Protein AF-A0A7K8G0G7-F1 (afdb_monomer_lite)

InterPro domains:
  IPR004046 Glutathione S-transferase, C-terminal [PF14497] (4-34)
  IPR010987 Glutathione S-transferase, C-terminal-like [PS50405] (1-38)
  IPR036282 Glutathione S-transferase, C-terminal domain superfamily [SSF47616] (2-37)

Foldseek 3Di:
DVCVVPVCPCVVPVPVVVVVVVQCPPPVNVLVPDVPND

Radius of gyration: 11.75 Å; chains: 1; bounding box: 23×24×28 Å

Sequence (38 aa):
MAEEFKPDILAKFPLLQSFKARISNIPTIKKFLQPGSQ

Secondary structure (DSSP, 8-state):
-HHHH-GGGGTT-HHHHHHHHHHHTSHHHHHHTSTT--

Structure (mmCIF, N/CA/C/O backbone):
data_AF-A0A7K8G0G7-F1
#
_entry.id   AF-A0A7K8G0G7-F1
#
loop_
_atom_site.group_PDB
_atom_site.id
_atom_site.type_symbol
_atom_site.label_atom_id
_atom_site.label_alt_id
_atom_site.label_comp_id
_atom_site.label_asym_id
_atom_site.label_entity_id
_atom_site.label_seq_id
_atom_site.pdbx_PDB_ins_code
_atom_site.Cartn_x
_atom_site.Cartn_y
_atom_site.Cartn_z
_atom_site.occupancy
_atom_site.B_iso_or_equiv
_atom_site.auth_seq_id
_atom_site.auth_comp_id
_atom_site.auth_asym_id
_atom_site.auth_atom_id
_atom_site.pdbx_PDB_model_num
ATOM 1 N N . MET A 1 1 ? 12.315 6.345 0.864 1.00 56.38 1 MET A N 1
ATOM 2 C CA . MET A 1 1 ? 13.476 6.656 0.003 1.00 56.38 1 MET A CA 1
ATOM 3 C C . MET A 1 1 ? 13.338 6.205 -1.454 1.00 56.38 1 MET A C 1
ATOM 5 O O . MET A 1 1 ? 13.500 7.046 -2.324 1.00 56.38 1 MET A O 1
ATOM 9 N N . ALA A 1 2 ? 13.012 4.944 -1.782 1.00 59.59 2 ALA A N 1
ATOM 10 C CA . ALA A 1 2 ? 12.923 4.520 -3.195 1.00 59.59 2 ALA A CA 1
ATOM 11 C C . ALA A 1 2 ? 11.809 5.231 -4.006 1.00 59.59 2 ALA A C 1
ATOM 13 O O . ALA A 1 2 ? 12.051 5.646 -5.137 1.00 59.59 2 ALA A O 1
ATOM 14 N N . GLU A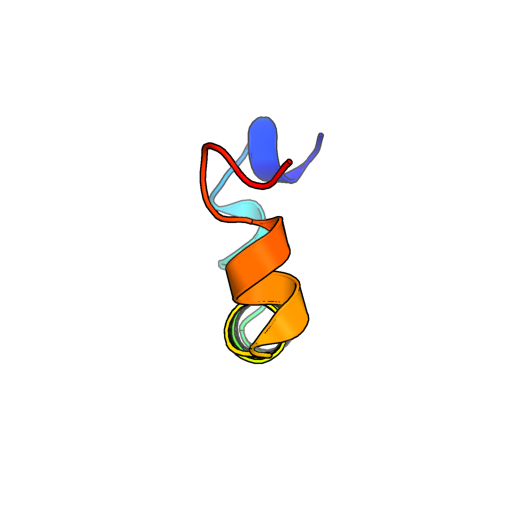 1 3 ? 10.624 5.442 -3.419 1.00 60.31 3 GLU A N 1
ATOM 15 C CA . GLU A 1 3 ? 9.534 6.229 -4.035 1.00 60.31 3 GLU A CA 1
ATOM 16 C C . GLU A 1 3 ? 9.831 7.734 -4.115 1.00 60.31 3 GLU A C 1
ATOM 18 O O . GLU A 1 3 ? 9.342 8.404 -5.019 1.00 60.31 3 GLU A O 1
ATOM 23 N N . GLU A 1 4 ? 10.645 8.265 -3.199 1.00 60.81 4 GLU A N 1
ATOM 24 C CA . GLU A 1 4 ? 11.046 9.682 -3.191 1.00 60.81 4 GLU A CA 1
ATOM 25 C C . GLU A 1 4 ? 12.054 9.985 -4.306 1.00 60.81 4 GLU A C 1
ATOM 27 O O . GLU A 1 4 ? 12.100 11.098 -4.818 1.00 60.81 4 GLU A O 1
ATOM 32 N N . PHE A 1 5 ? 12.841 8.981 -4.706 1.00 67.75 5 PHE A N 1
ATOM 33 C CA . PHE A 1 5 ? 13.834 9.105 -5.771 1.00 67.75 5 PHE A CA 1
ATOM 34 C C . PHE A 1 5 ? 13.256 8.788 -7.156 1.00 67.75 5 PHE A C 1
ATOM 36 O O . PHE A 1 5 ? 13.665 9.383 -8.153 1.00 67.75 5 PHE A O 1
ATOM 43 N N . LYS A 1 6 ? 12.297 7.853 -7.233 1.00 69.44 6 LYS A N 1
ATOM 44 C CA . LYS A 1 6 ? 11.559 7.510 -8.455 1.00 69.44 6 LYS A CA 1
ATOM 45 C C . LYS A 1 6 ? 10.074 7.294 -8.137 1.00 69.44 6 LYS A C 1
ATOM 47 O O . LYS A 1 6 ? 9.708 6.190 -7.730 1.00 69.44 6 LYS A O 1
ATOM 52 N N . PRO A 1 7 ? 9.198 8.278 -8.411 1.00 67.56 7 PRO A N 1
ATOM 53 C CA . PRO A 1 7 ? 7.757 8.129 -8.183 1.00 67.56 7 PRO A CA 1
ATOM 54 C C . PRO A 1 7 ? 7.130 7.032 -9.062 1.00 67.56 7 PRO A C 1
ATOM 56 O O . PRO A 1 7 ? 6.099 6.463 -8.716 1.00 67.56 7 PRO A O 1
ATOM 59 N N . ASP A 1 8 ? 7.792 6.680 -10.167 1.00 72.81 8 ASP A N 1
ATOM 60 C CA . ASP A 1 8 ? 7.332 5.681 -11.136 1.00 72.81 8 ASP A CA 1
ATOM 61 C C . ASP A 1 8 ? 7.659 4.229 -10.737 1.00 72.81 8 ASP A C 1
ATOM 63 O O . ASP A 1 8 ? 7.257 3.277 -11.402 1.00 72.81 8 ASP A O 1
ATOM 67 N N . ILE A 1 9 ? 8.394 4.009 -9.639 1.00 79.56 9 ILE A N 1
ATOM 68 C CA . ILE A 1 9 ? 8.841 2.656 -9.274 1.00 79.56 9 ILE A CA 1
ATOM 69 C C . ILE A 1 9 ? 7.676 1.723 -8.933 1.00 79.56 9 ILE A C 1
ATOM 71 O O . ILE A 1 9 ? 7.740 0.530 -9.220 1.00 79.56 9 ILE A O 1
ATOM 75 N N . LEU A 1 10 ? 6.587 2.275 -8.391 1.00 75.50 10 LEU A N 1
ATOM 76 C CA . LEU A 1 10 ? 5.357 1.535 -8.123 1.00 75.50 10 LEU A CA 1
ATOM 77 C C . LEU A 1 10 ? 4.427 1.457 -9.339 1.00 75.50 10 LEU A C 1
ATOM 79 O O . LEU A 1 10 ? 3.504 0.646 -9.330 1.00 75.50 10 LEU A O 1
ATOM 83 N N . ALA A 1 11 ? 4.671 2.230 -10.405 1.00 78.38 11 ALA A N 1
ATOM 84 C CA . ALA A 1 11 ? 3.838 2.216 -11.610 1.00 78.38 11 ALA A CA 1
ATOM 85 C C . ALA A 1 11 ? 3.839 0.844 -12.300 1.00 78.38 11 ALA A C 1
ATOM 87 O O . ALA A 1 11 ? 2.819 0.410 -12.830 1.00 78.38 11 ALA A O 1
ATOM 88 N N . LYS A 1 12 ? 4.955 0.112 -12.198 1.00 83.94 12 LYS A N 1
ATOM 89 C CA . LYS A 1 12 ? 5.104 -1.256 -12.720 1.00 83.94 12 LYS A CA 1
ATOM 90 C C . LYS A 1 12 ? 4.412 -2.329 -11.868 1.00 83.94 12 LYS A C 1
ATOM 92 O O . LYS A 1 12 ? 4.360 -3.484 -12.279 1.00 83.94 12 LYS A O 1
ATOM 97 N N . PHE A 1 13 ? 3.878 -1.965 -10.700 1.00 85.69 13 PHE A N 1
ATOM 98 C CA . PHE A 1 13 ? 3.274 -2.887 -9.740 1.00 85.69 13 PHE A CA 1
ATOM 99 C C . PHE A 1 13 ? 1.828 -2.470 -9.417 1.00 85.69 13 PHE A C 1
ATOM 101 O O . PHE A 1 13 ? 1.574 -1.829 -8.391 1.00 85.69 13 PHE A O 1
ATOM 108 N N . PRO A 1 14 ? 0.845 -2.858 -10.250 1.00 83.75 14 PRO A N 1
ATOM 109 C CA . PRO A 1 14 ? -0.549 -2.423 -10.097 1.00 83.75 14 PRO A CA 1
ATOM 110 C C . PRO A 1 14 ? -1.177 -2.842 -8.755 1.00 83.75 14 PRO A C 1
ATOM 112 O O . PRO A 1 14 ? -1.990 -2.109 -8.183 1.00 83.75 14 PRO A O 1
ATOM 115 N N . LEU A 1 15 ? -0.757 -3.985 -8.202 1.00 87.12 15 LEU A N 1
ATOM 116 C CA . LEU A 1 15 ? -1.197 -4.452 -6.884 1.00 87.12 15 LEU A CA 1
ATOM 117 C C . LEU A 1 15 ? -0.671 -3.563 -5.747 1.00 87.12 15 LEU A C 1
ATOM 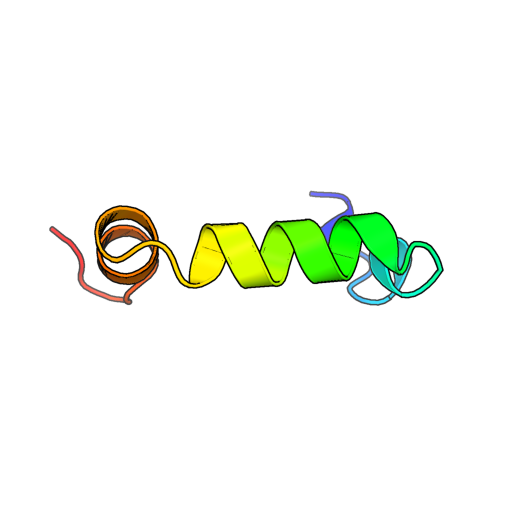119 O O . LEU A 1 15 ? -1.419 -3.253 -4.822 1.00 87.12 15 LEU A O 1
ATOM 123 N N . LEU A 1 16 ? 0.582 -3.101 -5.833 1.00 86.31 16 LEU A N 1
ATOM 124 C CA . LEU A 1 16 ? 1.182 -2.222 -4.823 1.00 86.31 16 LEU A CA 1
ATOM 125 C C . LEU A 1 16 ? 0.581 -0.813 -4.871 1.00 86.31 16 LEU A C 1
ATOM 127 O O . LEU A 1 16 ? 0.330 -0.228 -3.819 1.00 86.31 16 LEU A O 1
ATOM 131 N N . GLN A 1 17 ? 0.271 -0.293 -6.063 1.00 84.50 17 GLN A N 1
ATOM 132 C CA . GLN A 1 17 ? -0.481 0.959 -6.195 1.00 84.50 17 GLN A CA 1
ATOM 133 C C . GLN A 1 17 ? -1.869 0.867 -5.561 1.00 84.50 17 GLN A C 1
ATOM 135 O O . GLN A 1 17 ? -2.247 1.727 -4.766 1.00 84.50 17 GLN A O 1
ATOM 140 N N . SER A 1 18 ? -2.610 -0.200 -5.872 1.00 86.69 18 SER A N 1
ATOM 141 C CA . SER A 1 18 ? -3.948 -0.421 -5.314 1.00 86.69 18 SER A CA 1
ATOM 142 C C . SER A 1 18 ? -3.902 -0.560 -3.791 1.00 86.69 18 SER A C 1
ATOM 144 O O . SER A 1 18 ? -4.739 -0.007 -3.078 1.00 86.69 18 SER A O 1
ATOM 146 N N . PHE A 1 19 ? -2.881 -1.245 -3.275 1.00 89.56 19 PHE A N 1
ATOM 147 C CA . PHE A 1 19 ? -2.642 -1.379 -1.844 1.00 89.56 19 PHE A CA 1
ATOM 148 C C . PHE A 1 19 ? -2.328 -0.032 -1.178 1.00 89.56 19 PHE A C 1
ATOM 150 O O . PHE A 1 19 ? -2.964 0.313 -0.182 1.00 89.56 19 PHE A O 1
ATOM 157 N N . LYS A 1 20 ? -1.431 0.773 -1.760 1.00 85.12 20 LYS A N 1
ATOM 158 C CA . LYS A 1 20 ? -1.111 2.128 -1.284 1.00 85.12 20 LYS A CA 1
ATOM 159 C C . LYS A 1 20 ? -2.348 3.030 -1.271 1.00 85.12 20 LYS A C 1
ATOM 161 O O . LYS A 1 20 ? -2.600 3.701 -0.273 1.00 85.12 20 LYS A O 1
ATOM 166 N N . ALA A 1 21 ? -3.155 3.004 -2.333 1.00 86.88 21 ALA A N 1
ATOM 167 C CA . ALA A 1 21 ? -4.397 3.772 -2.425 1.00 86.88 21 ALA A CA 1
ATOM 168 C C . ALA A 1 21 ? -5.431 3.340 -1.371 1.00 86.88 21 ALA A C 1
ATOM 170 O O . ALA A 1 21 ? -6.098 4.184 -0.771 1.00 86.88 21 ALA A O 1
ATOM 171 N N . ARG A 1 22 ? -5.538 2.031 -1.100 1.00 90.81 22 ARG A N 1
ATOM 172 C CA . ARG A 1 22 ? -6.414 1.490 -0.053 1.00 90.81 22 ARG A CA 1
ATOM 173 C C . ARG A 1 22 ? -5.955 1.915 1.339 1.00 90.81 22 ARG A C 1
A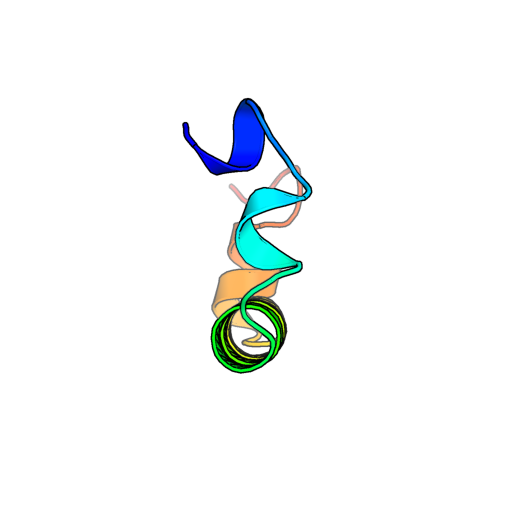TOM 175 O O . ARG A 1 22 ? -6.776 2.377 2.123 1.00 90.81 22 ARG A O 1
ATOM 182 N N . ILE A 1 23 ? -4.660 1.800 1.628 1.00 89.38 23 ILE A N 1
ATOM 183 C CA . ILE A 1 23 ? -4.063 2.214 2.905 1.00 89.38 23 ILE A CA 1
ATOM 184 C C . ILE A 1 23 ? -4.235 3.716 3.127 1.00 89.38 23 ILE A C 1
ATOM 186 O O . ILE A 1 23 ? -4.684 4.130 4.191 1.00 89.38 23 ILE A O 1
ATOM 190 N N . SER A 1 24 ? -3.960 4.533 2.110 1.00 85.06 24 SER A N 1
ATOM 191 C CA . SER A 1 24 ? -4.123 5.986 2.196 1.00 85.06 24 SER A CA 1
ATOM 192 C C . SER A 1 24 ? -5.583 6.425 2.371 1.00 85.06 24 SER A C 1
ATOM 194 O O . SER A 1 24 ? -5.821 7.549 2.809 1.00 85.06 24 SER A O 1
ATOM 196 N N . ASN A 1 25 ? -6.558 5.575 2.031 1.00 86.69 25 ASN A N 1
ATOM 197 C CA . ASN A 1 25 ? -7.983 5.838 2.251 1.00 86.69 25 ASN A CA 1
ATOM 198 C C . ASN A 1 25 ? -8.473 5.455 3.653 1.00 86.69 25 ASN A C 1
ATOM 200 O O . ASN A 1 25 ? -9.591 5.817 4.018 1.00 86.69 25 ASN A O 1
ATOM 204 N N . ILE A 1 26 ? -7.669 4.749 4.455 1.00 92.62 26 ILE A N 1
ATOM 205 C CA . ILE A 1 26 ? -8.036 4.433 5.838 1.00 92.62 26 ILE A CA 1
ATOM 206 C C . ILE A 1 26 ? -8.127 5.755 6.617 1.00 92.62 26 ILE A C 1
ATOM 208 O O . ILE A 1 26 ? -7.150 6.502 6.616 1.00 92.62 26 ILE A O 1
ATOM 212 N N . PRO A 1 27 ? -9.241 6.063 7.310 1.00 86.75 27 PRO A N 1
ATOM 213 C CA . PRO A 1 27 ? -9.478 7.374 7.924 1.00 86.75 27 PRO A CA 1
ATOM 214 C C . PRO A 1 27 ? -8.351 7.838 8.852 1.00 86.75 27 PRO A C 1
ATOM 216 O O . PRO A 1 27 ? -7.934 8.992 8.797 1.00 86.75 27 PRO A O 1
ATOM 219 N N . THR A 1 28 ? -7.814 6.925 9.661 1.00 87.25 28 THR A N 1
ATOM 220 C CA . THR A 1 28 ? -6.715 7.198 10.595 1.00 87.25 28 THR A CA 1
ATOM 221 C C . THR A 1 28 ? -5.415 7.526 9.869 1.00 87.25 28 THR A C 1
ATOM 223 O O . THR A 1 28 ? -4.722 8.462 10.250 1.00 87.25 28 THR A O 1
ATOM 226 N N . ILE A 1 29 ? -5.108 6.802 8.789 1.00 88.00 29 ILE A N 1
ATOM 227 C CA . ILE A 1 29 ? -3.907 7.031 7.975 1.00 88.00 29 ILE A CA 1
ATOM 228 C C . ILE A 1 29 ? -4.066 8.303 7.152 1.00 88.00 29 ILE A C 1
ATOM 230 O O . ILE A 1 29 ? -3.157 9.117 7.100 1.00 88.00 29 ILE A O 1
ATOM 234 N N . LYS A 1 30 ? -5.242 8.529 6.568 1.00 85.12 30 LYS A N 1
ATOM 235 C CA . LYS A 1 30 ? -5.570 9.769 5.869 1.00 85.12 30 LYS A CA 1
ATOM 236 C C . LYS A 1 30 ? -5.424 10.977 6.787 1.00 85.12 30 LYS A C 1
ATOM 238 O O . LYS A 1 30 ? -4.913 11.997 6.347 1.00 85.12 30 LYS A O 1
ATOM 243 N N . LYS A 1 31 ? -5.858 10.862 8.047 1.00 86.12 31 LYS A N 1
ATOM 244 C CA . LYS A 1 31 ? -5.650 11.895 9.064 1.00 8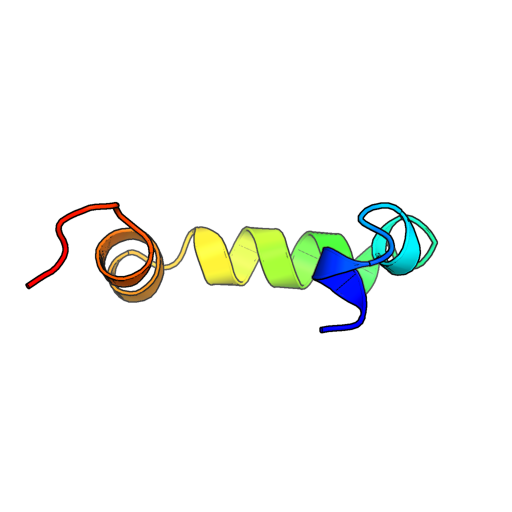6.12 31 LYS A CA 1
ATOM 245 C C . LYS A 1 31 ? -4.159 12.060 9.352 1.00 86.12 31 LYS A C 1
ATOM 247 O O . LYS A 1 31 ? -3.667 13.172 9.252 1.00 86.12 31 LYS A O 1
ATOM 252 N N . PHE A 1 32 ? -3.432 10.975 9.603 1.00 85.62 32 PHE A N 1
ATOM 253 C CA . PHE A 1 32 ? -1.987 10.999 9.859 1.00 85.62 32 PHE A CA 1
ATOM 254 C C . PHE A 1 32 ? -1.168 11.629 8.716 1.00 85.62 32 PHE A C 1
ATOM 256 O O . PHE A 1 32 ? -0.229 12.370 8.967 1.00 85.62 32 PHE A O 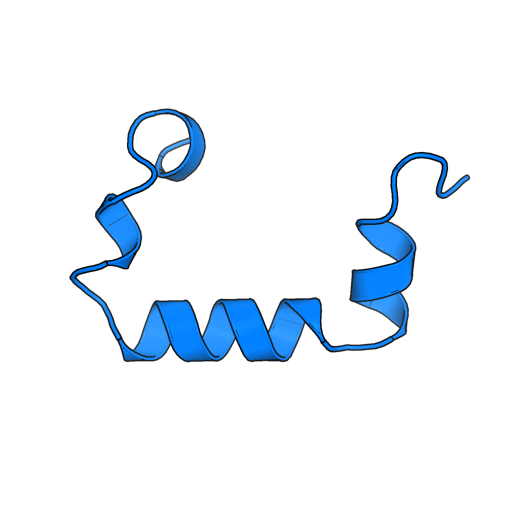1
ATOM 263 N N . LEU A 1 33 ? -1.550 11.379 7.461 1.00 85.00 33 LEU A N 1
ATOM 264 C CA . LEU A 1 33 ? -0.896 11.919 6.266 1.00 85.00 33 LEU A CA 1
ATOM 265 C C . LEU A 1 33 ? -1.301 13.368 5.936 1.00 85.00 33 LEU A C 1
ATOM 267 O O . LEU A 1 33 ? -0.730 13.950 5.014 1.00 85.00 33 LEU A O 1
ATOM 271 N N . GLN A 1 34 ? -2.287 13.956 6.627 1.00 84.62 34 GLN A N 1
ATOM 272 C CA . GLN A 1 34 ? -2.644 15.357 6.398 1.00 84.62 34 GLN A CA 1
ATOM 273 C C . GLN A 1 34 ? -1.538 16.287 6.917 1.00 84.62 34 GLN A C 1
ATOM 275 O O . GLN A 1 34 ? -1.068 16.113 8.045 1.00 84.62 34 GLN A O 1
ATOM 280 N N . PRO A 1 35 ? -1.141 17.305 6.133 1.00 75.12 35 PRO A N 1
ATOM 281 C CA . PRO A 1 35 ? -0.209 18.319 6.601 1.00 75.12 35 PRO A CA 1
ATOM 282 C C . PRO A 1 35 ? -0.841 19.076 7.775 1.00 75.12 35 PRO A C 1
ATOM 284 O O . PRO A 1 35 ? -1.926 19.638 7.642 1.00 75.12 35 PRO A O 1
ATOM 287 N N . GLY A 1 36 ? -0.176 19.055 8.932 1.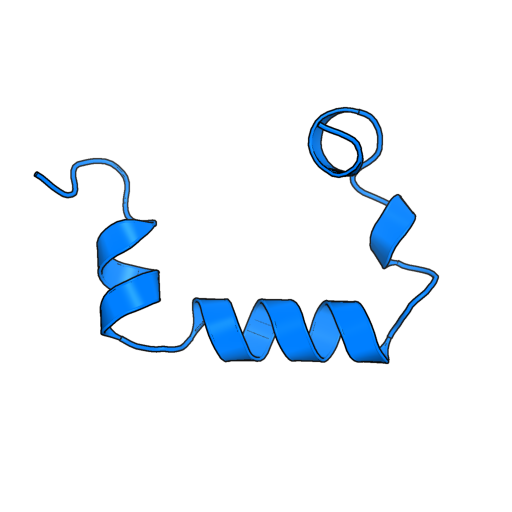00 71.06 36 GLY A N 1
ATOM 288 C CA . GLY A 1 36 ? -0.697 19.629 10.177 1.00 71.06 36 GLY A CA 1
ATOM 289 C C . GLY A 1 36 ? -1.418 18.637 11.097 1.00 71.06 36 GLY A C 1
ATOM 290 O O . GLY A 1 36 ? -2.022 19.072 12.075 1.00 71.06 36 GLY A O 1
ATOM 291 N N . SER A 1 37 ? -1.356 17.326 10.829 1.00 58.94 37 SER A N 1
ATOM 292 C CA . SER A 1 37 ? -1.643 16.340 11.878 1.00 58.94 37 SER A CA 1
ATOM 293 C C . SER A 1 37 ? -0.654 16.537 13.028 1.00 58.94 37 SER A C 1
ATOM 295 O O . SER A 1 37 ? 0.554 16.478 12.807 1.00 58.94 37 SER A O 1
ATOM 297 N N . GLN A 1 38 ? -1.196 16.855 14.207 1.00 56.88 38 GLN A N 1
ATOM 298 C CA . GLN A 1 38 ? -0.462 17.044 15.464 1.00 56.88 38 GLN A CA 1
ATOM 299 C C . GLN A 1 38 ? 0.389 15.834 15.843 1.00 56.88 38 GLN A C 1
ATOM 301 O O . GLN A 1 38 ? -0.091 14.694 15.643 1.00 56.88 38 GLN A O 1
#

pLDDT: mean 79.02, std 10.74, range [56.38, 92.62]

Organism: NCBI:txid181839